Protein AF-A0A6I7YYF8-F1 (afdb_monomer_lite)

Secondary structure (DSSP, 8-state):
--PPPPEEEETTSPPPTTSSS-HHHHHHHHHHTTTEETTEE-S-HHHHHHHTS-SEEEEETTTTEEEEE-SSSEEETTEEEEEPTTS-EEEEETTTTEEEEE--S--

Foldseek 3Di:
DDFDDKDKDAQAPQDDPPPVRRPPQSVLLCLLQQQDHPNDGRDHSVRSVQQQDFPDFQQDPVVRDTFTHGNVWTDDPQKIWDADPVGWIWIHHNVRSMIITGDDPGD

pLDDT: mean 81.82, std 19.12, range [29.28, 97.44]

Radius of gyration: 14.43 Å; chains: 1; bounding box: 35×24×40 Å

Sequence (107 aa):
MSAMAGFLARGADAPQPNSGRAPVALVQSVLACGGTLHGTRLLSRAGCDLARQEQFSGEDRILGTPMRWGLGYGLFDSLYGWGGWGGSLVVIDPASRMTVAYVTHQM

Structure (mmCIF, N/CA/C/O backbone):
data_AF-A0A6I7YYF8-F1
#
_entry.id   AF-A0A6I7YYF8-F1
#
loop_
_atom_site.group_PDB
_atom_site.id
_atom_site.type_symbol
_atom_site.label_atom_id
_atom_site.label_alt_id
_atom_site.label_comp_id
_atom_site.label_asym_id
_atom_site.label_entity_id
_atom_site.label_seq_id
_atom_site.pdbx_PDB_ins_code
_atom_site.Cartn_x
_atom_site.Cartn_y
_atom_site.Cartn_z
_atom_site.occupancy
_atom_site.B_iso_or_equiv
_atom_site.auth_seq_id
_atom_site.auth_comp_id
_atom_site.auth_asym_id
_atom_site.auth_atom_id
_atom_site.pdbx_PDB_model_num
ATOM 1 N N . MET A 1 1 ? 24.047 -15.856 8.643 1.00 31.50 1 MET A N 1
ATOM 2 C CA . MET A 1 1 ? 22.807 -15.800 7.837 1.00 31.50 1 MET A CA 1
ATOM 3 C C . MET A 1 1 ? 21.653 -15.494 8.776 1.00 31.50 1 MET A C 1
ATOM 5 O O . MET A 1 1 ? 21.200 -16.395 9.463 1.00 31.50 1 MET A O 1
ATOM 9 N N . SER A 1 2 ? 21.249 -14.230 8.900 1.00 29.28 2 SER A N 1
ATOM 10 C CA . SER A 1 2 ? 20.095 -13.852 9.726 1.00 29.28 2 SER A CA 1
ATOM 11 C C . SER A 1 2 ? 19.137 -13.050 8.854 1.00 29.28 2 SER A C 1
ATOM 13 O O . SER A 1 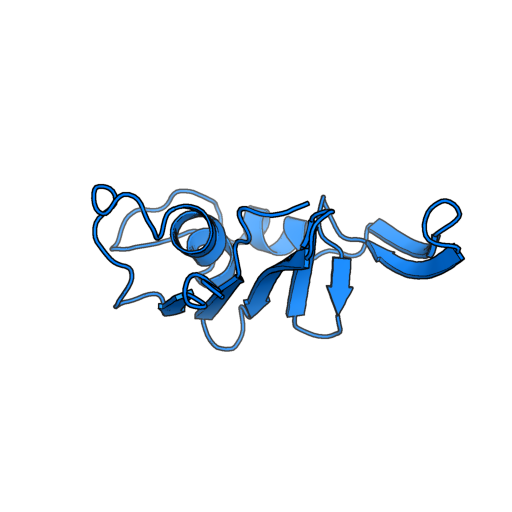2 ? 19.274 -11.839 8.716 1.00 29.28 2 SER A O 1
ATOM 15 N N . ALA A 1 3 ? 18.225 -13.753 8.185 1.00 32.22 3 ALA A N 1
ATOM 16 C CA . ALA A 1 3 ? 17.026 -13.141 7.635 1.00 32.22 3 ALA A CA 1
ATOM 17 C C . ALA A 1 3 ? 16.072 -12.934 8.816 1.00 32.22 3 ALA A C 1
ATOM 19 O O . ALA A 1 3 ? 15.691 -13.906 9.471 1.00 32.22 3 ALA A O 1
ATOM 20 N N . MET A 1 4 ? 15.728 -11.687 9.139 1.00 38.75 4 MET A N 1
ATOM 21 C CA . MET A 1 4 ? 14.710 -11.441 10.156 1.00 38.75 4 MET A CA 1
ATOM 22 C C . MET A 1 4 ? 13.327 -11.666 9.533 1.00 38.75 4 MET A C 1
ATOM 24 O O . MET A 1 4 ? 13.052 -11.214 8.425 1.00 38.75 4 MET A O 1
ATOM 28 N N . ALA A 1 5 ? 12.512 -12.454 10.234 1.00 40.25 5 ALA A N 1
ATOM 29 C CA . ALA A 1 5 ? 11.280 -13.075 9.763 1.00 40.25 5 ALA A CA 1
ATOM 30 C C . ALA A 1 5 ? 10.293 -12.109 9.083 1.00 40.25 5 ALA A C 1
ATOM 32 O O . ALA A 1 5 ? 10.048 -11.007 9.571 1.00 40.25 5 ALA A O 1
ATOM 33 N N . GLY A 1 6 ? 9.683 -12.577 7.987 1.00 44.47 6 GLY A N 1
ATOM 34 C CA . GLY A 1 6 ? 8.511 -11.939 7.397 1.00 44.47 6 GLY A CA 1
ATOM 35 C C . GLY A 1 6 ? 7.374 -11.888 8.416 1.00 44.47 6 GLY A C 1
ATOM 36 O O . GLY A 1 6 ? 7.067 -12.888 9.066 1.00 44.47 6 GLY A O 1
ATOM 37 N N . PHE A 1 7 ? 6.780 -10.712 8.583 1.00 54.72 7 PHE A N 1
ATOM 38 C CA . PHE A 1 7 ? 5.723 -10.476 9.555 1.00 54.72 7 PHE A CA 1
ATOM 39 C C . PHE A 1 7 ? 4.384 -10.297 8.835 1.00 54.72 7 PHE A C 1
ATOM 41 O O . PHE A 1 7 ? 4.274 -9.492 7.909 1.00 54.72 7 PHE A O 1
ATOM 48 N N . LEU A 1 8 ? 3.386 -11.071 9.266 1.00 52.75 8 LEU A N 1
ATOM 49 C CA . LEU A 1 8 ? 2.028 -11.088 8.732 1.00 52.75 8 LEU A CA 1
ATOM 50 C C . LEU A 1 8 ? 1.087 -10.471 9.766 1.00 52.75 8 LEU A C 1
ATOM 52 O O . LEU A 1 8 ? 0.878 -11.039 10.835 1.00 52.75 8 LEU A O 1
ATOM 56 N N . ALA A 1 9 ? 0.515 -9.316 9.444 1.00 58.19 9 ALA A N 1
ATOM 57 C CA . ALA A 1 9 ? -0.539 -8.703 10.242 1.00 58.19 9 ALA A CA 1
ATOM 58 C C . ALA A 1 9 ? -1.891 -8.968 9.572 1.00 58.19 9 ALA A C 1
ATOM 60 O O . ALA A 1 9 ? -2.106 -8.579 8.422 1.00 58.19 9 ALA A O 1
ATOM 61 N N . ARG A 1 10 ? -2.805 -9.616 10.299 1.00 54.31 10 ARG A N 1
ATOM 62 C CA . ARG A 1 10 ? -4.240 -9.653 9.984 1.00 54.31 10 ARG A CA 1
ATOM 63 C C . ARG A 1 10 ? -4.965 -8.776 10.990 1.00 54.31 10 ARG A C 1
ATOM 65 O O . ARG A 1 10 ? -4.621 -8.806 12.163 1.00 54.31 10 ARG A O 1
ATOM 72 N N . GLY A 1 11 ? -5.958 -8.008 10.546 1.00 54.44 11 GLY A N 1
ATOM 73 C CA . GLY A 1 11 ? -6.532 -6.895 11.320 1.00 54.44 11 GLY A CA 1
ATOM 74 C C . GLY A 1 11 ? -6.960 -7.153 12.777 1.00 54.44 11 GLY A C 1
ATOM 75 O O . GLY A 1 11 ? -7.034 -6.197 13.543 1.00 54.44 11 GLY A O 1
ATOM 76 N N . ALA A 1 12 ? -7.234 -8.400 13.179 1.00 50.12 12 ALA A N 1
ATOM 77 C CA . ALA A 1 12 ? -7.555 -8.757 14.566 1.00 50.12 12 ALA A CA 1
ATOM 78 C C . ALA A 1 12 ? -6.334 -9.200 15.404 1.00 50.12 12 ALA A C 1
ATOM 80 O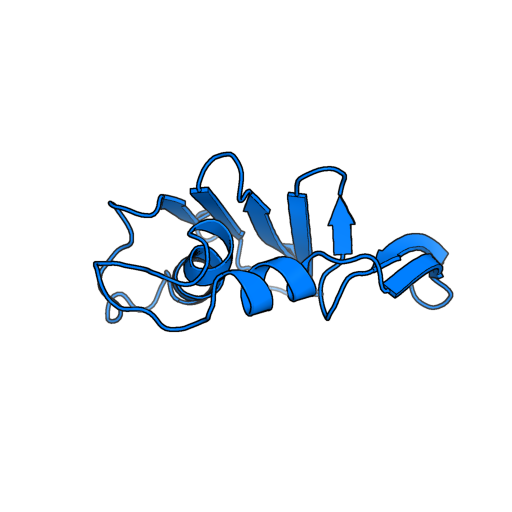 O . ALA A 1 12 ? -6.349 -9.023 16.618 1.00 50.12 12 ALA A O 1
ATOM 81 N N . ASP A 1 13 ? -5.271 -9.693 14.763 1.00 55.31 13 ASP A N 1
ATOM 82 C CA . ASP A 1 13 ? -4.111 -10.345 15.397 1.00 55.31 13 ASP A CA 1
ATOM 83 C C . ASP A 1 13 ? -2.835 -9.487 15.333 1.00 55.31 13 ASP A C 1
ATOM 85 O O . ASP A 1 13 ? -1.717 -9.977 15.499 1.00 55.31 13 ASP A O 1
ATOM 89 N N . ALA A 1 14 ? -2.979 -8.193 15.047 1.00 54.56 14 ALA A N 1
ATOM 90 C CA . ALA A 1 14 ? -1.855 -7.271 15.047 1.00 54.56 14 ALA A CA 1
ATOM 91 C C . ALA A 1 14 ? -1.238 -7.175 16.472 1.00 54.56 14 ALA A C 1
ATOM 93 O O . ALA A 1 14 ? -1.957 -6.958 17.448 1.00 54.56 14 ALA A O 1
ATOM 94 N N . PRO A 1 15 ? 0.083 -7.383 16.635 1.00 47.06 15 PRO A N 1
ATOM 95 C CA . PRO A 1 15 ? 0.746 -7.385 17.931 1.00 47.06 15 PRO A CA 1
ATOM 96 C C . PRO A 1 15 ? 0.861 -5.972 18.506 1.00 47.06 15 PRO A C 1
ATOM 98 O O . PRO A 1 15 ? 0.906 -4.977 17.782 1.00 47.06 15 PRO A O 1
ATOM 101 N N . GLN A 1 16 ? 0.972 -5.902 19.834 1.00 49.03 16 GLN A N 1
ATOM 102 C CA . GLN A 1 16 ? 1.107 -4.654 20.583 1.00 49.03 16 GLN A CA 1
ATOM 103 C C . GLN A 1 16 ? 2.319 -3.815 20.102 1.00 49.03 16 GLN A C 1
ATOM 105 O O . GLN A 1 16 ? 3.382 -4.375 19.790 1.00 49.03 16 GLN A O 1
ATOM 110 N N . PRO A 1 17 ? 2.196 -2.470 20.086 1.00 43.72 17 PRO A N 1
ATOM 111 C CA . PRO A 1 17 ? 3.134 -1.541 19.437 1.00 43.72 17 PRO A CA 1
ATOM 112 C C . PRO A 1 17 ? 4.554 -1.498 20.037 1.00 43.72 17 PRO A C 1
ATOM 114 O O . PRO A 1 17 ? 5.442 -0.866 19.473 1.00 43.72 17 PRO A O 1
ATOM 117 N N . ASN A 1 18 ? 4.806 -2.181 21.154 1.00 43.88 18 ASN A N 1
ATOM 118 C CA . ASN A 1 18 ? 6.049 -2.135 21.933 1.00 43.88 18 ASN A CA 1
ATOM 119 C C . ASN A 1 18 ? 6.976 -3.358 21.753 1.00 43.88 18 ASN A C 1
ATOM 121 O O . ASN A 1 18 ? 7.934 -3.519 22.503 1.00 43.88 18 ASN A O 1
ATOM 125 N N . SER A 1 19 ? 6.750 -4.204 20.746 1.00 46.38 19 SER A N 1
ATOM 126 C CA . SER A 1 19 ? 7.554 -5.418 20.498 1.00 46.38 19 SER A CA 1
ATOM 127 C C . SER A 1 19 ? 8.823 -5.202 19.644 1.00 46.38 19 SER A C 1
ATOM 129 O O . SER A 1 19 ? 9.536 -6.156 19.340 1.00 46.38 19 SER A O 1
ATOM 131 N N . GLY A 1 20 ? 9.139 -3.962 19.245 1.00 45.94 20 GLY A N 1
ATOM 132 C CA . GLY A 1 20 ? 10.404 -3.575 18.588 1.00 45.94 20 GLY A CA 1
ATOM 133 C C . GLY A 1 20 ? 10.684 -4.178 17.200 1.00 45.94 20 GLY A C 1
ATOM 134 O O . GLY A 1 20 ? 11.706 -3.863 16.599 1.00 45.94 20 GLY A O 1
ATOM 135 N N . ARG A 1 21 ? 9.812 -5.054 16.679 1.00 50.44 21 ARG A N 1
ATOM 136 C CA . ARG A 1 21 ? 10.092 -5.892 15.493 1.00 50.44 21 ARG A CA 1
ATOM 137 C C . ARG A 1 21 ? 8.949 -5.996 14.473 1.00 50.44 21 ARG A C 1
ATOM 139 O O . ARG A 1 21 ? 9.129 -6.611 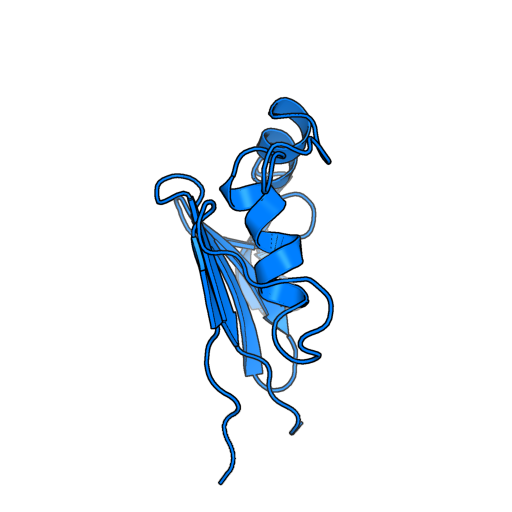13.431 1.00 50.44 21 ARG A O 1
ATOM 146 N N . ALA A 1 22 ? 7.807 -5.359 14.731 1.00 58.47 22 ALA A N 1
ATOM 147 C CA . ALA A 1 22 ? 6.613 -5.386 13.880 1.00 58.47 22 ALA A CA 1
ATOM 148 C C . ALA A 1 22 ? 6.099 -4.022 13.337 1.00 58.47 22 ALA A C 1
ATOM 150 O O . ALA A 1 22 ? 5.008 -4.013 12.762 1.00 58.47 22 ALA A O 1
ATOM 151 N N . PRO A 1 23 ? 6.785 -2.861 13.478 1.00 73.62 23 PRO A N 1
ATOM 152 C CA . PRO A 1 23 ? 6.122 -1.573 13.266 1.00 73.62 23 PRO A CA 1
ATOM 153 C C . PRO A 1 23 ? 5.701 -1.340 11.811 1.00 73.62 23 PRO A C 1
ATOM 155 O O . PRO A 1 23 ? 4.639 -0.776 11.586 1.00 73.62 23 PRO A O 1
ATOM 158 N N . VAL A 1 24 ? 6.468 -1.811 10.818 1.00 84.00 24 VAL A N 1
ATOM 159 C CA . VAL A 1 24 ? 6.147 -1.557 9.402 1.00 84.00 24 VAL A CA 1
ATOM 160 C C . VAL A 1 24 ? 4.851 -2.252 8.993 1.00 84.00 24 VAL A C 1
ATOM 162 O O . VAL A 1 24 ? 3.926 -1.577 8.553 1.00 84.00 24 VAL A O 1
ATOM 165 N N . ALA A 1 25 ? 4.736 -3.575 9.168 1.00 87.81 25 ALA A N 1
ATOM 166 C CA . ALA A 1 25 ? 3.497 -4.256 8.786 1.00 87.81 25 ALA A CA 1
ATOM 167 C C . ALA A 1 25 ? 2.324 -3.862 9.694 1.00 87.81 25 ALA A C 1
ATOM 169 O O . ALA A 1 25 ? 1.199 -3.805 9.211 1.00 87.81 25 ALA A O 1
ATOM 170 N N . LEU A 1 26 ? 2.567 -3.530 10.969 1.00 86.88 26 LEU A N 1
ATOM 171 C CA . LEU A 1 26 ? 1.524 -3.015 11.858 1.00 86.88 26 LEU A CA 1
ATOM 172 C C . LEU A 1 26 ? 0.952 -1.689 11.336 1.00 86.88 26 LEU A C 1
ATOM 174 O O . LEU A 1 26 ? -0.256 -1.574 11.148 1.00 86.88 26 LEU A O 1
ATOM 178 N N . VAL A 1 27 ? 1.812 -0.713 11.038 1.00 89.38 27 VAL A N 1
ATOM 179 C CA . VAL A 1 27 ? 1.397 0.590 10.493 1.00 89.38 27 VAL A CA 1
ATOM 180 C C . VAL A 1 27 ? 0.700 0.412 9.146 1.00 89.38 27 VAL A C 1
ATOM 182 O O . VAL A 1 27 ? -0.359 0.987 8.914 1.00 89.38 27 VAL A O 1
ATOM 185 N N . GLN A 1 28 ? 1.248 -0.431 8.275 1.00 92.88 28 GLN A N 1
ATOM 186 C CA . GLN A 1 28 ? 0.702 -0.656 6.938 1.00 92.88 28 GLN A CA 1
ATOM 187 C C . GLN A 1 28 ? -0.611 -1.464 6.960 1.00 92.88 28 GLN A C 1
ATOM 189 O O . GLN A 1 28 ? -1.477 -1.257 6.108 1.00 92.88 28 GLN A O 1
ATOM 194 N N . SER A 1 29 ? -0.849 -2.279 7.997 1.00 91.88 29 SER A N 1
ATOM 195 C CA . SER A 1 29 ? -2.119 -3.0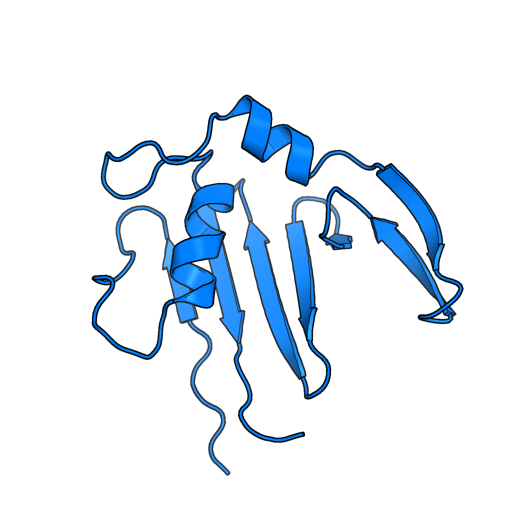01 8.187 1.00 91.88 29 SER A CA 1
ATOM 196 C C . SER A 1 29 ? -3.324 -2.080 8.375 1.00 91.88 29 SER A C 1
ATOM 198 O O . SER A 1 29 ? -4.451 -2.481 8.079 1.00 91.88 29 SER A O 1
ATOM 200 N N . VAL A 1 30 ? -3.103 -0.823 8.780 1.00 93.50 30 VAL A N 1
ATOM 201 C CA . VAL A 1 30 ? -4.148 0.207 8.832 1.00 93.50 30 VAL A CA 1
ATOM 202 C C . VAL A 1 30 ? -4.780 0.390 7.453 1.00 93.50 30 VAL A C 1
ATOM 204 O O . VAL A 1 30 ? -6.004 0.463 7.352 1.00 93.50 30 VAL A O 1
ATOM 207 N N . LEU A 1 31 ? -3.975 0.401 6.387 1.00 94.38 31 LEU A N 1
ATOM 208 C CA . LEU A 1 31 ? -4.467 0.522 5.015 1.00 94.38 31 LEU A CA 1
ATOM 209 C C . LEU A 1 31 ? -5.193 -0.754 4.563 1.00 94.38 31 LEU A C 1
ATOM 211 O O . LEU A 1 31 ? -6.283 -0.663 3.994 1.00 94.38 31 LEU A O 1
ATOM 215 N N . ALA A 1 32 ? -4.665 -1.936 4.906 1.00 93.50 32 ALA A N 1
ATOM 216 C CA . ALA A 1 32 ? -5.332 -3.216 4.636 1.00 93.50 32 ALA A CA 1
ATOM 217 C C . ALA A 1 32 ? -6.713 -3.315 5.311 1.00 93.50 32 ALA A C 1
ATOM 219 O O . ALA A 1 32 ? -7.641 -3.908 4.766 1.00 93.50 32 ALA A O 1
ATOM 220 N N . CYS A 1 33 ? -6.859 -2.719 6.497 1.00 94.06 33 CYS A N 1
ATOM 221 C CA . CYS A 1 33 ? -8.079 -2.763 7.301 1.00 94.06 33 CYS A CA 1
ATOM 222 C C . CYS A 1 33 ? -9.013 -1.559 7.074 1.00 94.06 33 CYS A C 1
ATOM 224 O O . CYS A 1 33 ? -9.950 -1.346 7.846 1.00 94.06 33 CYS A O 1
ATOM 226 N N . GLY A 1 34 ? -8.794 -0.758 6.025 1.00 93.00 34 GLY A N 1
ATOM 227 C CA . GLY A 1 34 ? -9.671 0.372 5.688 1.00 93.00 34 GLY A CA 1
ATOM 228 C C . GLY A 1 34 ? -9.638 1.513 6.714 1.00 93.00 34 GLY A C 1
ATOM 229 O O . GLY A 1 34 ? -10.655 2.177 6.960 1.00 93.00 34 GLY A O 1
ATOM 230 N N . GLY A 1 35 ? -8.481 1.713 7.340 1.00 93.06 35 GLY A N 1
ATOM 231 C CA . GLY A 1 35 ? -8.184 2.838 8.219 1.00 93.06 35 GLY A CA 1
ATOM 232 C C . GLY A 1 35 ? -8.488 2.608 9.696 1.00 93.06 35 GLY A C 1
ATOM 233 O O . GLY A 1 35 ? -8.328 3.535 10.490 1.00 93.06 35 GLY A O 1
ATOM 234 N N . THR A 1 36 ? -8.916 1.403 10.083 1.00 92.44 36 THR A N 1
ATOM 235 C CA . THR A 1 36 ? -9.203 1.047 11.479 1.00 92.44 36 THR A CA 1
ATOM 236 C C . THR A 1 36 ? -8.423 -0.185 11.898 1.00 92.44 36 THR A C 1
ATOM 238 O O . THR A 1 36 ? -8.467 -1.206 11.220 1.00 92.44 36 THR A O 1
ATOM 241 N N . LEU A 1 37 ? -7.764 -0.098 13.049 1.00 87.75 37 LEU A N 1
ATOM 242 C CA . LEU A 1 37 ? -7.040 -1.202 13.668 1.00 87.75 37 LEU A CA 1
ATOM 243 C C . LEU A 1 37 ? -7.383 -1.238 15.162 1.00 87.75 37 LEU A C 1
ATOM 245 O O . LEU A 1 37 ? -7.454 -0.187 15.797 1.00 87.75 37 LEU A O 1
ATOM 249 N N . HIS A 1 38 ? -7.660 -2.425 15.711 1.00 85.31 38 HIS A N 1
ATOM 250 C CA . HIS A 1 38 ? -8.059 -2.620 17.118 1.00 85.31 38 HIS A CA 1
ATOM 251 C C . HIS A 1 38 ? -9.145 -1.641 17.614 1.00 85.31 38 HIS A C 1
ATOM 253 O O . HIS A 1 38 ? -9.043 -1.060 18.691 1.00 85.31 38 HIS A O 1
ATOM 259 N N . GLY A 1 39 ? -10.175 -1.397 16.795 1.00 86.69 39 GLY A N 1
ATOM 260 C CA . GLY A 1 39 ? -11.278 -0.485 17.132 1.00 86.69 39 GLY A CA 1
ATOM 261 C C . GLY A 1 39 ? -10.946 1.011 17.043 1.00 86.69 39 GLY A C 1
ATOM 262 O O . GLY A 1 39 ? -11.854 1.834 17.123 1.00 86.69 39 GLY A O 1
ATOM 263 N N . THR A 1 40 ? -9.687 1.383 16.801 1.00 91.25 40 THR A N 1
ATOM 264 C CA . THR A 1 40 ? -9.263 2.780 16.638 1.00 91.25 40 THR A CA 1
ATOM 265 C C . THR A 1 40 ? -9.226 3.154 15.162 1.00 91.25 40 THR A C 1
ATOM 267 O O . THR A 1 40 ? -8.585 2.477 14.356 1.00 91.25 40 THR A O 1
ATOM 270 N N . ARG A 1 41 ? -9.905 4.242 14.781 1.00 93.00 41 ARG A N 1
ATOM 271 C CA . ARG A 1 41 ? -9.835 4.792 13.420 1.00 93.00 41 ARG A CA 1
ATOM 272 C C . ARG A 1 41 ? -8.690 5.795 13.309 1.00 93.00 41 ARG A C 1
ATOM 274 O O . ARG A 1 41 ? -8.723 6.835 13.952 1.00 93.00 41 ARG A O 1
ATOM 281 N N . LEU A 1 42 ? -7.723 5.478 12.454 1.00 94.44 42 LEU A N 1
ATOM 282 C CA . LEU A 1 42 ? -6.563 6.317 12.151 1.00 94.44 42 LEU A CA 1
ATOM 283 C C . LEU A 1 42 ? -6.712 7.031 10.802 1.00 94.44 42 LEU A C 1
ATOM 285 O O . LEU A 1 42 ? -6.258 8.159 10.654 1.00 94.44 42 LEU A O 1
ATOM 289 N N . LEU A 1 43 ? -7.376 6.394 9.832 1.00 94.31 43 LEU A N 1
ATOM 290 C CA . LEU A 1 43 ? -7.659 6.965 8.513 1.00 94.31 43 LEU A CA 1
ATOM 291 C C . LEU A 1 43 ? -9.129 6.752 8.136 1.00 94.31 43 LEU A C 1
ATOM 293 O O . LEU A 1 43 ? -9.787 5.793 8.562 1.00 94.31 43 LEU A O 1
ATOM 297 N N . SER A 1 44 ? -9.675 7.650 7.319 1.00 95.25 44 SER A N 1
ATOM 298 C CA . SER A 1 44 ? -10.974 7.411 6.689 1.00 95.25 44 SER A CA 1
ATOM 299 C C . SER A 1 44 ? -10.834 6.321 5.624 1.00 95.25 44 SER A C 1
ATOM 301 O O . SER A 1 44 ? -9.786 6.188 4.990 1.00 95.25 44 SER A O 1
ATOM 303 N N . ARG A 1 45 ? -11.904 5.554 5.388 1.00 92.94 45 ARG A N 1
ATOM 304 C CA . ARG A 1 45 ? -11.897 4.538 4.326 1.00 92.94 45 ARG A CA 1
ATOM 305 C C . ARG A 1 45 ? -11.620 5.158 2.954 1.00 92.94 45 ARG A C 1
ATOM 307 O O . ARG A 1 45 ? -10.824 4.618 2.201 1.00 92.94 45 ARG A O 1
ATOM 314 N N . ALA A 1 46 ? -12.211 6.326 2.690 1.00 94.88 46 ALA A N 1
ATOM 315 C CA . ALA A 1 46 ? -11.962 7.094 1.474 1.00 94.88 46 ALA A CA 1
ATOM 316 C C . ALA A 1 46 ? -10.477 7.470 1.321 1.00 94.88 46 ALA A C 1
ATOM 318 O O . ALA A 1 46 ? -9.927 7.335 0.236 1.00 94.88 46 ALA A O 1
ATOM 319 N N . GLY A 1 47 ? -9.804 7.867 2.407 1.00 93.31 47 GLY A N 1
ATOM 320 C CA . GLY A 1 47 ? -8.365 8.141 2.391 1.00 93.31 47 GLY A CA 1
ATOM 321 C C . GLY A 1 47 ? -7.529 6.904 2.054 1.00 93.31 47 GLY A C 1
ATOM 322 O O . GLY A 1 47 ? -6.599 6.990 1.258 1.00 93.31 47 GLY A O 1
ATOM 323 N N . CYS A 1 48 ? -7.886 5.737 2.596 1.00 93.75 48 CYS A N 1
ATOM 324 C CA . CYS A 1 48 ? -7.236 4.476 2.225 1.00 93.75 48 CYS A CA 1
ATOM 325 C C . CYS A 1 48 ? -7.483 4.104 0.755 1.00 93.75 48 CYS A C 1
ATOM 327 O O . CYS A 1 48 ? -6.578 3.615 0.085 1.00 93.75 48 CYS A O 1
ATOM 329 N N . ASP A 1 49 ? -8.691 4.347 0.242 1.00 92.62 49 ASP A N 1
ATOM 330 C CA . ASP A 1 49 ? -9.039 4.069 -1.152 1.00 92.62 49 ASP A CA 1
ATOM 331 C C . ASP A 1 49 ? -8.280 4.982 -2.134 1.00 92.62 49 ASP A C 1
ATOM 333 O O . ASP A 1 49 ? -7.880 4.517 -3.201 1.00 92.62 49 ASP A O 1
ATOM 337 N N . LEU A 1 50 ? -7.993 6.233 -1.754 1.00 93.12 50 LEU A N 1
ATOM 338 C CA . LEU A 1 50 ? -7.142 7.135 -2.541 1.00 93.12 50 LEU A CA 1
ATOM 339 C C . LEU A 1 50 ? -5.700 6.622 -2.663 1.00 93.12 50 LEU A C 1
ATOM 341 O O . LEU A 1 50 ? -5.096 6.758 -3.723 1.00 93.12 50 LEU A O 1
ATOM 345 N N . ALA A 1 51 ? -5.148 5.989 -1.621 1.00 90.62 51 ALA A N 1
ATOM 346 C CA . ALA A 1 51 ? -3.766 5.496 -1.640 1.00 90.62 51 ALA A CA 1
ATOM 347 C C . ALA A 1 51 ? -3.506 4.484 -2.772 1.00 90.62 51 ALA A C 1
ATOM 349 O O . ALA A 1 51 ? -2.424 4.466 -3.361 1.00 90.62 51 ALA A O 1
ATOM 350 N N . ARG A 1 52 ? -4.521 3.681 -3.107 1.00 90.56 52 ARG A N 1
ATOM 351 C CA . ARG A 1 52 ? -4.481 2.665 -4.172 1.00 90.56 52 ARG A CA 1
ATOM 352 C C . ARG A 1 52 ? -5.065 3.140 -5.506 1.00 90.56 52 ARG A C 1
ATOM 354 O O . ARG A 1 52 ? -5.188 2.338 -6.429 1.00 90.56 52 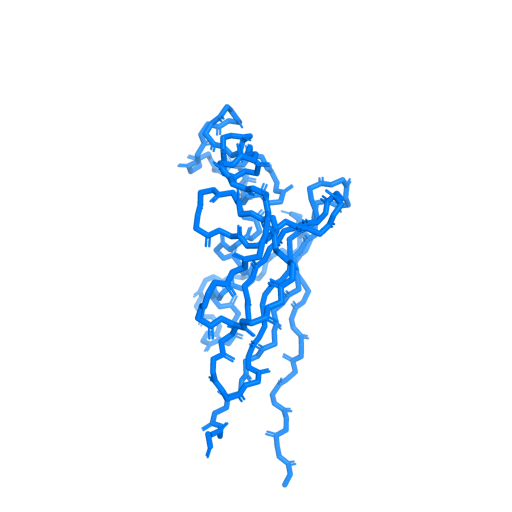ARG A O 1
ATOM 361 N N . GLN A 1 53 ? -5.476 4.404 -5.606 1.00 94.62 53 GLN A N 1
ATOM 362 C CA . GLN A 1 53 ? -5.952 4.970 -6.863 1.00 94.62 53 GLN A CA 1
ATOM 363 C C . GLN A 1 53 ? -4.759 5.214 -7.784 1.00 94.62 53 GLN A C 1
ATOM 365 O O . GLN A 1 53 ? -3.838 5.942 -7.416 1.00 94.62 53 GLN A O 1
ATOM 370 N N . GLU A 1 54 ? -4.799 4.639 -8.984 1.00 96.56 54 GLU A N 1
ATOM 371 C CA . GLU A 1 54 ? -3.769 4.843 -10.001 1.00 96.56 54 GLU A CA 1
ATOM 372 C C . GLU A 1 54 ? -3.582 6.335 -10.306 1.00 96.56 54 GLU A C 1
ATOM 374 O O . GLU A 1 54 ? -4.527 7.036 -10.662 1.00 96.56 54 GLU A O 1
ATOM 379 N N . GLN A 1 55 ? -2.351 6.802 -10.126 1.00 96.12 55 GLN A N 1
ATOM 380 C CA . GLN A 1 55 ? -1.882 8.143 -10.468 1.00 96.12 55 GLN A CA 1
ATOM 381 C C . GLN A 1 55 ? -1.054 8.126 -11.756 1.00 96.12 55 GLN A C 1
ATOM 383 O O . GLN A 1 55 ? -1.003 9.119 -12.476 1.00 96.12 55 GLN A O 1
ATOM 388 N N . PHE A 1 56 ? -0.391 7.003 -12.041 1.00 96.19 56 PHE A N 1
ATOM 389 C CA . PHE A 1 56 ? 0.433 6.823 -13.229 1.00 96.19 56 PHE A CA 1
ATOM 390 C C . PHE A 1 56 ? 0.475 5.353 -13.651 1.00 96.19 56 PHE A C 1
ATOM 392 O O . PHE A 1 56 ? 0.508 4.459 -12.806 1.00 96.19 56 PHE A O 1
ATOM 399 N N . SER A 1 57 ? 0.538 5.121 -14.960 1.00 96.94 57 SER A N 1
ATOM 400 C CA . SER A 1 57 ? 0.747 3.814 -15.576 1.00 96.94 57 SER A CA 1
ATOM 401 C C . SER A 1 57 ? 1.630 3.987 -16.807 1.00 96.94 57 SER A C 1
ATOM 403 O O . SER A 1 57 ? 1.303 4.768 -17.702 1.00 96.94 57 SER A O 1
ATOM 405 N N . GLY A 1 58 ? 2.772 3.305 -16.836 1.00 96.75 58 GLY A N 1
ATOM 406 C CA . GLY A 1 58 ? 3.731 3.422 -17.929 1.00 96.75 58 GLY A CA 1
ATOM 407 C C . GLY A 1 58 ? 5.136 3.001 -17.524 1.00 96.75 58 GLY A C 1
ATOM 408 O O . GLY A 1 58 ? 5.348 2.409 -16.471 1.00 96.75 58 GLY A O 1
ATOM 409 N N . GLU A 1 59 ? 6.109 3.302 -18.375 1.00 97.44 59 GLU A N 1
ATOM 410 C CA . GLU A 1 59 ? 7.512 3.024 -18.086 1.00 97.44 59 GLU A CA 1
ATOM 411 C C . GLU A 1 59 ? 8.040 3.983 -17.011 1.00 97.44 59 GLU A C 1
ATOM 413 O O . GLU A 1 59 ? 8.059 5.205 -17.197 1.00 97.44 59 GLU A O 1
ATOM 418 N N . ASP A 1 60 ? 8.472 3.428 -15.879 1.00 94.81 60 ASP A N 1
ATOM 419 C CA . ASP A 1 60 ? 9.196 4.195 -14.877 1.00 94.81 60 ASP A CA 1
ATOM 420 C C . ASP A 1 60 ? 10.625 4.429 -15.370 1.00 94.81 60 ASP A C 1
ATOM 422 O O . ASP A 1 60 ? 11.387 3.488 -15.572 1.00 94.81 60 ASP A O 1
ATOM 426 N N . ARG A 1 61 ? 10.999 5.693 -15.570 1.00 94.94 61 ARG A N 1
ATOM 427 C CA . ARG A 1 61 ? 12.302 6.050 -16.154 1.00 94.94 61 ARG A CA 1
ATOM 428 C C . ARG A 1 61 ? 13.488 5.792 -15.228 1.00 94.94 61 ARG A C 1
ATOM 430 O O . ARG A 1 61 ? 14.615 5.751 -15.709 1.00 94.94 61 ARG A O 1
ATOM 437 N N . ILE A 1 62 ? 13.259 5.682 -13.920 1.00 92.69 62 ILE A N 1
ATOM 438 C CA . ILE A 1 62 ? 14.322 5.428 -12.942 1.00 92.69 62 ILE A CA 1
ATOM 439 C C . ILE A 1 62 ? 14.532 3.920 -12.804 1.00 92.69 62 ILE A C 1
ATOM 441 O O . ILE A 1 62 ? 15.671 3.461 -12.770 1.00 92.69 62 ILE A O 1
ATOM 445 N N . LEU A 1 63 ? 13.443 3.150 -12.750 1.00 90.62 63 LEU A N 1
ATOM 446 C CA . LEU A 1 63 ? 13.495 1.691 -12.635 1.00 90.62 63 LEU A CA 1
ATOM 447 C C . LEU A 1 63 ? 13.660 0.978 -13.989 1.00 90.62 63 LEU A C 1
ATOM 449 O O . LEU A 1 63 ? 14.034 -0.191 -14.007 1.00 90.62 63 LEU A O 1
ATOM 453 N N . GLY A 1 64 ? 13.383 1.655 -15.107 1.00 94.56 64 GLY A N 1
ATOM 454 C CA . GLY A 1 64 ? 13.488 1.112 -16.466 1.00 94.56 64 GLY A CA 1
ATOM 455 C C . GLY A 1 64 ? 12.485 -0.005 -16.771 1.00 94.56 64 GLY A C 1
ATOM 456 O O . GLY A 1 64 ? 12.758 -0.865 -17.604 1.00 94.56 64 GLY A O 1
ATOM 457 N N . THR A 1 65 ? 11.355 -0.047 -16.061 1.00 93.75 65 THR A N 1
ATOM 458 C CA . THR A 1 65 ? 10.357 -1.122 -16.170 1.00 93.75 65 THR A CA 1
ATOM 459 C C . THR A 1 65 ? 8.935 -0.554 -16.156 1.00 93.75 65 THR A C 1
ATOM 461 O O . THR A 1 65 ? 8.708 0.497 -15.545 1.00 93.75 65 THR A O 1
ATOM 464 N N . PRO A 1 66 ? 7.951 -1.214 -16.798 1.00 95.31 66 PRO A N 1
ATOM 465 C CA . PRO A 1 66 ? 6.551 -0.834 -16.673 1.00 95.31 66 PRO A CA 1
ATOM 466 C C . PRO A 1 66 ? 6.081 -0.906 -15.218 1.00 95.31 66 PRO A C 1
ATOM 468 O O . PRO A 1 66 ? 6.184 -1.947 -14.569 1.00 95.31 66 PRO A O 1
ATOM 471 N N . MET A 1 67 ? 5.538 0.201 -14.724 1.00 95.75 67 MET A N 1
ATOM 472 C CA . MET A 1 67 ? 5.019 0.343 -13.370 1.00 95.75 67 MET A CA 1
ATOM 473 C C . MET A 1 67 ? 3.658 1.029 -13.380 1.00 95.75 67 MET A C 1
ATOM 475 O O . MET A 1 67 ? 3.347 1.865 -14.231 1.00 95.75 67 MET A O 1
ATOM 479 N N . ARG A 1 68 ? 2.859 0.697 -12.367 1.00 97.00 68 ARG A N 1
ATOM 480 C CA . ARG A 1 68 ? 1.642 1.419 -12.005 1.00 97.00 68 ARG A CA 1
ATOM 481 C C . ARG A 1 68 ? 1.845 2.009 -10.620 1.00 97.00 68 ARG A C 1
ATOM 483 O O . ARG A 1 68 ? 2.181 1.278 -9.690 1.00 97.00 68 ARG A O 1
ATOM 490 N N . TRP A 1 69 ? 1.656 3.314 -10.482 1.00 96.62 69 TRP A N 1
ATOM 491 C CA . TRP A 1 69 ? 1.860 4.036 -9.230 1.00 96.62 69 TRP A CA 1
ATOM 492 C C . TRP A 1 69 ? 0.530 4.543 -8.688 1.00 96.62 69 TRP A C 1
ATOM 494 O O . TRP A 1 69 ? -0.247 5.163 -9.412 1.00 96.62 69 TRP A O 1
ATOM 504 N N . GLY A 1 70 ? 0.279 4.285 -7.407 1.00 95.56 70 GLY A N 1
ATOM 505 C CA . GLY A 1 70 ? -0.713 4.987 -6.602 1.00 95.56 70 GLY A CA 1
ATOM 506 C C . GLY A 1 70 ? -0.081 6.171 -5.870 1.00 95.56 70 GLY A C 1
ATOM 507 O O . GLY A 1 70 ? 0.979 6.670 -6.255 1.00 95.56 70 GLY A O 1
ATOM 508 N N . LEU A 1 71 ? -0.687 6.604 -4.765 1.00 94.31 71 LEU A N 1
ATOM 509 C CA . LEU A 1 71 ? -0.091 7.640 -3.916 1.00 94.31 71 LEU A CA 1
ATOM 510 C C . LEU A 1 71 ? 0.979 7.020 -3.009 1.00 94.31 71 LEU A C 1
ATOM 512 O O . LEU A 1 71 ? 0.690 6.558 -1.907 1.00 94.31 71 LEU A O 1
ATOM 516 N N . GLY A 1 72 ? 2.223 7.008 -3.494 1.00 90.56 72 GLY A N 1
ATOM 517 C CA . GLY A 1 72 ? 3.394 6.535 -2.746 1.00 90.56 72 GLY A CA 1
ATOM 518 C C . GLY A 1 72 ? 3.608 5.016 -2.745 1.00 90.56 72 GLY A C 1
ATOM 519 O O . GLY A 1 72 ? 4.532 4.547 -2.087 1.00 90.56 72 GLY A O 1
ATOM 520 N N . TYR A 1 73 ? 2.797 4.253 -3.485 1.00 95.50 73 TYR A N 1
ATOM 521 C CA . TYR A 1 73 ? 2.900 2.792 -3.585 1.00 95.50 73 TYR A CA 1
ATOM 522 C C . TYR A 1 73 ? 2.894 2.321 -5.034 1.00 95.50 73 TYR A C 1
ATOM 524 O O . TYR A 1 73 ? 2.189 2.886 -5.872 1.00 95.50 73 TYR A O 1
ATOM 532 N N . GLY A 1 74 ? 3.625 1.242 -5.308 1.00 96.25 74 GLY A N 1
ATOM 533 C CA . GLY A 1 74 ? 3.464 0.469 -6.537 1.00 96.25 74 GLY A CA 1
ATOM 534 C C . GLY A 1 74 ? 2.181 -0.353 -6.469 1.00 96.25 74 GLY A C 1
ATOM 535 O O . GLY A 1 74 ? 1.856 -0.899 -5.412 1.00 96.25 74 GLY A O 1
ATOM 536 N N . LEU A 1 75 ? 1.448 -0.417 -7.577 1.00 96.50 75 LEU A N 1
ATOM 537 C CA . LEU A 1 75 ? 0.200 -1.164 -7.710 1.00 96.50 75 LEU A CA 1
ATOM 538 C C . LEU A 1 75 ? 0.455 -2.476 -8.457 1.00 96.50 75 LEU A C 1
ATOM 540 O O . LEU A 1 75 ? 1.017 -2.481 -9.552 1.00 96.50 75 LEU A O 1
ATOM 544 N N . PHE A 1 76 ? -0.011 -3.578 -7.876 1.00 93.50 76 PHE A N 1
ATOM 545 C CA . PHE A 1 76 ? 0.139 -4.940 -8.384 1.00 93.50 76 PHE A CA 1
ATOM 546 C C . PHE A 1 76 ? -1.238 -5.617 -8.361 1.00 93.50 76 PHE A C 1
ATOM 548 O O . PHE A 1 76 ? -1.603 -6.297 -7.402 1.00 93.50 76 PHE A O 1
ATOM 555 N N . ASP A 1 77 ? -2.039 -5.371 -9.396 1.00 89.62 77 ASP A N 1
ATOM 556 C CA . ASP A 1 77 ? -3.448 -5.776 -9.477 1.00 89.62 77 ASP A CA 1
ATOM 557 C C . ASP A 1 77 ? -4.281 -5.310 -8.271 1.00 89.62 77 ASP A C 1
ATOM 559 O O . ASP A 1 77 ? -4.587 -4.122 -8.151 1.00 89.62 77 ASP A O 1
ATOM 563 N N . SER A 1 78 ? -4.674 -6.229 -7.386 1.00 90.19 78 SER A N 1
ATOM 564 C CA . SER A 1 78 ? -5.425 -5.933 -6.160 1.00 90.19 78 SER A CA 1
ATOM 565 C C . SER A 1 78 ? -4.533 -5.593 -4.963 1.00 90.19 78 SER A C 1
ATOM 567 O O . SER A 1 78 ? -5.044 -5.187 -3.917 1.00 90.19 78 SER A O 1
ATOM 569 N N . LEU A 1 79 ? -3.221 -5.783 -5.101 1.00 94.75 79 LEU A N 1
ATOM 570 C CA . LEU A 1 79 ? -2.213 -5.533 -4.080 1.00 94.75 79 LEU A CA 1
ATOM 571 C C . LEU A 1 79 ? -1.511 -4.204 -4.345 1.00 94.75 79 LEU A C 1
ATOM 573 O O . LEU A 1 79 ? -1.455 -3.709 -5.469 1.00 94.75 79 LEU A O 1
ATOM 577 N N . TYR A 1 80 ? -0.921 -3.637 -3.304 1.00 96.12 80 TYR A N 1
ATOM 578 C CA . TYR A 1 80 ? -0.007 -2.511 -3.451 1.00 96.12 80 TYR A CA 1
ATOM 579 C C . TYR A 1 80 ? 1.060 -2.548 -2.369 1.00 96.12 80 TYR A C 1
ATOM 581 O O . TYR A 1 80 ? 0.903 -3.202 -1.337 1.00 96.12 80 TYR A O 1
ATOM 589 N N . GLY A 1 81 ? 2.182 -1.889 -2.620 1.00 94.75 81 GLY A N 1
ATOM 590 C CA . GLY A 1 81 ? 3.331 -2.017 -1.742 1.00 94.75 81 GLY A CA 1
ATOM 591 C C . GLY A 1 81 ? 4.544 -1.231 -2.199 1.00 94.75 81 GLY A C 1
ATOM 592 O O . GLY A 1 81 ? 4.480 -0.435 -3.136 1.00 94.75 81 GLY A O 1
ATOM 593 N N . TRP A 1 82 ? 5.657 -1.459 -1.512 1.00 93.50 82 TRP A N 1
ATOM 594 C CA . TRP A 1 82 ? 6.930 -0.828 -1.831 1.00 93.50 82 TRP A CA 1
ATOM 595 C C . TRP A 1 82 ? 8.101 -1.758 -1.524 1.00 93.50 82 TRP A C 1
ATOM 597 O O . TRP A 1 82 ? 8.125 -2.416 -0.480 1.00 93.50 82 TRP A O 1
ATOM 607 N N . GLY A 1 83 ? 9.077 -1.780 -2.433 1.00 90.31 83 GLY A N 1
ATOM 608 C CA . GLY A 1 83 ? 10.362 -2.448 -2.258 1.00 90.31 83 GLY A CA 1
ATOM 609 C C . GLY A 1 83 ? 11.444 -1.438 -1.887 1.00 90.31 83 GLY A C 1
ATOM 610 O O . GLY A 1 83 ? 11.705 -0.494 -2.629 1.00 90.31 83 GLY A O 1
ATOM 611 N N . GLY A 1 84 ? 12.072 -1.627 -0.733 1.00 86.00 84 GLY A N 1
ATOM 612 C CA . GLY A 1 84 ? 13.228 -0.849 -0.307 1.00 86.00 84 GLY A CA 1
ATOM 613 C C . GLY A 1 84 ? 14.521 -1.368 -0.933 1.00 86.00 84 GLY A C 1
ATOM 614 O O . GLY A 1 84 ? 14.711 -2.573 -1.114 1.00 86.00 84 GLY A O 1
ATOM 615 N N . TRP A 1 85 ? 15.447 -0.451 -1.202 1.00 79.75 85 TRP A N 1
ATOM 616 C CA . TRP A 1 85 ? 16.826 -0.805 -1.527 1.00 79.75 85 TRP A CA 1
ATOM 617 C C . TRP A 1 85 ? 17.439 -1.641 -0.390 1.00 79.75 85 TRP A C 1
ATOM 619 O O . TRP A 1 85 ? 17.198 -1.363 0.783 1.00 79.75 85 TRP A O 1
ATOM 629 N N . GLY A 1 86 ? 18.172 -2.704 -0.737 1.00 82.12 86 GLY A N 1
ATOM 630 C CA . GLY A 1 86 ? 18.654 -3.710 0.225 1.00 82.12 86 GLY A CA 1
ATOM 631 C C . GLY A 1 86 ? 17.706 -4.902 0.437 1.00 82.12 86 GLY A C 1
ATOM 632 O O . GLY A 1 86 ? 17.958 -5.746 1.294 1.00 82.12 86 GLY A O 1
ATOM 633 N N . GLY A 1 87 ? 16.614 -5.000 -0.332 1.00 85.12 87 GLY A N 1
ATOM 634 C CA . GLY A 1 87 ? 15.753 -6.192 -0.379 1.00 85.12 87 GLY A CA 1
ATOM 635 C C . GLY A 1 87 ? 14.624 -6.227 0.652 1.00 85.12 87 GLY A C 1
ATOM 636 O O . GLY A 1 87 ? 13.959 -7.251 0.792 1.00 85.12 87 GLY A O 1
ATOM 637 N N . SER A 1 88 ? 14.382 -5.125 1.364 1.00 88.00 88 SER A N 1
ATOM 638 C CA . SER A 1 88 ? 13.191 -4.985 2.208 1.00 88.00 88 SER A CA 1
ATOM 639 C C . SER A 1 88 ? 11.935 -4.809 1.348 1.00 88.00 88 SER A C 1
ATOM 641 O O . SER A 1 88 ? 11.988 -4.211 0.277 1.00 88.00 88 SER A O 1
ATOM 643 N N . LEU A 1 89 ? 10.788 -5.296 1.809 1.00 90.50 89 LEU A N 1
ATOM 644 C CA . LEU A 1 89 ? 9.534 -5.267 1.055 1.00 90.50 89 LEU A CA 1
ATOM 645 C C . LEU A 1 89 ? 8.343 -5.110 1.997 1.00 90.50 89 LEU A C 1
ATOM 647 O O . LEU A 1 89 ? 8.310 -5.709 3.071 1.00 90.50 89 LEU A O 1
ATOM 651 N N . VAL A 1 90 ? 7.328 -4.369 1.562 1.00 92.88 90 VAL A N 1
ATOM 652 C CA . VAL A 1 90 ? 5.994 -4.412 2.163 1.00 92.88 90 VAL A CA 1
ATOM 653 C C . VAL A 1 90 ? 4.926 -4.559 1.088 1.00 92.88 90 VAL A C 1
ATOM 655 O O . VAL A 1 90 ? 4.988 -3.891 0.058 1.00 92.88 90 VAL A O 1
ATOM 658 N N . VAL A 1 91 ? 3.951 -5.431 1.339 1.00 94.25 91 VAL A N 1
ATOM 659 C CA . VAL A 1 91 ? 2.800 -5.690 0.466 1.00 94.25 91 VAL A CA 1
ATOM 660 C C . VAL A 1 91 ? 1.522 -5.667 1.293 1.00 94.25 91 VAL A C 1
ATOM 662 O O . VAL A 1 91 ? 1.458 -6.225 2.392 1.00 94.25 91 VAL A O 1
ATOM 665 N N . ILE A 1 92 ? 0.501 -5.017 0.749 1.00 95.19 92 ILE A N 1
ATOM 666 C CA . ILE A 1 92 ? -0.782 -4.757 1.388 1.00 95.19 92 ILE A CA 1
ATOM 667 C C . ILE A 1 92 ? -1.880 -5.375 0.525 1.00 95.19 92 ILE A C 1
ATOM 669 O O . ILE A 1 92 ? -1.988 -5.082 -0.666 1.00 95.19 92 ILE A O 1
ATOM 673 N N . ASP A 1 93 ? -2.704 -6.215 1.150 1.00 94.19 93 ASP A N 1
ATOM 674 C CA . ASP A 1 93 ? -3.879 -6.852 0.560 1.00 94.19 93 ASP A CA 1
ATOM 675 C C . ASP A 1 93 ? -5.144 -6.422 1.325 1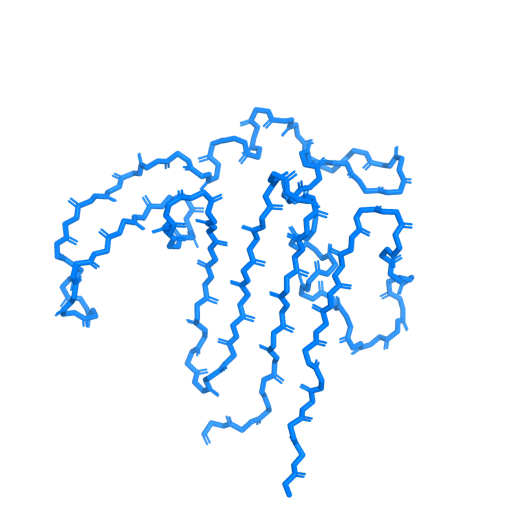.00 94.19 93 ASP A C 1
ATOM 677 O O . ASP A 1 93 ? -5.459 -6.980 2.387 1.00 94.19 93 ASP A O 1
ATOM 681 N N . PRO A 1 94 ? -5.903 -5.440 0.810 1.00 91.88 94 PRO A N 1
ATOM 682 C CA . PRO A 1 94 ? -7.163 -5.034 1.423 1.00 91.88 94 PRO A CA 1
ATOM 683 C C . PRO A 1 94 ? -8.252 -6.107 1.366 1.00 91.88 94 PRO A C 1
ATOM 685 O O . PRO A 1 94 ? -9.111 -6.136 2.248 1.00 91.88 94 PRO A O 1
ATOM 688 N N . ALA A 1 95 ? -8.246 -6.978 0.351 1.00 91.75 95 ALA A N 1
ATOM 689 C CA . ALA A 1 95 ? -9.275 -8.005 0.189 1.00 91.75 95 ALA A CA 1
ATOM 690 C C . ALA A 1 95 ? -9.165 -9.050 1.307 1.00 91.75 95 ALA A C 1
ATOM 692 O O . ALA A 1 95 ? -10.165 -9.395 1.940 1.00 91.75 95 ALA A O 1
ATOM 693 N N . SER A 1 96 ? -7.938 -9.466 1.626 1.00 91.00 96 SER A N 1
ATOM 694 C CA . SER A 1 96 ? -7.660 -10.386 2.738 1.00 91.00 96 SER A CA 1
ATOM 695 C C . SER A 1 96 ? -7.468 -9.687 4.089 1.00 91.00 96 SER A C 1
ATOM 697 O O . SER A 1 96 ? -7.246 -10.368 5.094 1.00 91.00 96 SER A O 1
ATOM 699 N N . ARG A 1 97 ? -7.537 -8.345 4.139 1.00 91.44 97 ARG A N 1
ATOM 700 C CA . ARG A 1 97 ? -7.188 -7.512 5.311 1.00 91.44 97 ARG A CA 1
ATOM 701 C C . ARG A 1 97 ? -5.841 -7.913 5.912 1.00 91.44 97 ARG A C 1
ATOM 703 O O . ARG A 1 97 ? -5.719 -8.152 7.118 1.00 91.44 97 ARG A O 1
ATOM 710 N N . MET A 1 98 ? -4.853 -8.042 5.033 1.00 90.88 98 MET A N 1
ATOM 711 C CA . MET A 1 98 ? -3.553 -8.613 5.338 1.00 90.88 98 MET A CA 1
ATOM 712 C C . MET A 1 98 ? -2.428 -7.684 4.896 1.00 90.88 98 MET A C 1
ATOM 714 O O . MET A 1 98 ? -2.505 -7.001 3.875 1.00 90.88 98 MET A O 1
ATOM 718 N N . THR A 1 99 ? -1.349 -7.679 5.665 1.00 92.00 99 THR A N 1
ATOM 719 C CA . THR A 1 99 ? -0.104 -7.012 5.288 1.00 92.00 99 THR A CA 1
ATOM 720 C C . THR A 1 99 ? 1.064 -7.921 5.594 1.00 92.00 99 THR A C 1
ATOM 722 O O . THR A 1 99 ? 1.116 -8.526 6.666 1.00 92.00 99 THR A O 1
ATOM 725 N N . VAL A 1 100 ? 2.000 -7.992 4.653 1.00 90.62 100 VAL A N 1
ATOM 726 C CA . VAL A 1 100 ? 3.259 -8.716 4.804 1.00 90.62 100 VAL A CA 1
ATOM 727 C C . VAL A 1 100 ? 4.395 -7.717 4.693 1.00 90.62 100 VAL A C 1
ATOM 729 O O . VAL A 1 100 ? 4.467 -6.979 3.713 1.00 90.62 100 VAL A O 1
ATOM 732 N N . ALA A 1 101 ? 5.285 -7.699 5.682 1.00 89.50 101 ALA A N 1
ATOM 733 C CA . ALA A 1 101 ? 6.530 -6.945 5.602 1.00 89.50 101 ALA A CA 1
ATOM 734 C C . ALA A 1 101 ? 7.733 -7.859 5.833 1.00 89.50 101 ALA A C 1
ATOM 736 O O . ALA A 1 101 ? 7.724 -8.709 6.724 1.00 89.50 101 ALA A O 1
ATOM 737 N N . TYR A 1 102 ? 8.777 -7.639 5.047 1.00 86.69 102 TYR A N 1
ATOM 738 C CA . TYR A 1 102 ? 10.087 -8.250 5.180 1.00 86.69 102 TYR A CA 1
ATOM 739 C C . TYR A 1 102 ? 11.119 -7.131 5.309 1.00 86.69 102 TYR A C 1
ATOM 741 O O . TYR A 1 102 ? 11.168 -6.234 4.468 1.00 86.69 102 TYR A O 1
ATOM 749 N N . VAL A 1 103 ? 11.909 -7.153 6.383 1.00 84.12 103 VAL A N 1
ATOM 750 C CA . VAL A 1 103 ? 12.887 -6.101 6.682 1.00 84.12 103 VAL A CA 1
ATOM 751 C C . VAL A 1 103 ? 14.270 -6.723 6.786 1.00 84.12 103 VAL A C 1
ATOM 753 O O . VAL A 1 103 ? 14.507 -7.625 7.592 1.00 84.12 103 VAL A O 1
ATOM 756 N N . THR A 1 104 ? 15.187 -6.216 5.972 1.00 78.88 104 THR A N 1
ATOM 757 C CA . THR A 1 104 ? 16.598 -6.590 5.970 1.00 78.88 104 THR A CA 1
ATOM 758 C C . THR A 1 104 ? 17.409 -5.542 6.728 1.00 78.88 104 THR A C 1
ATOM 760 O O . THR A 1 104 ? 17.085 -4.359 6.739 1.00 78.88 104 THR A O 1
ATOM 763 N N . HIS A 1 105 ? 18.475 -5.981 7.394 1.00 74.69 105 HIS A N 1
ATOM 764 C CA . HIS A 1 105 ? 19.464 -5.088 8.015 1.00 74.69 105 HIS A CA 1
ATOM 765 C C . HIS A 1 105 ? 20.743 -4.984 7.163 1.00 74.69 105 HIS A C 1
ATOM 767 O O . HIS A 1 105 ? 21.686 -4.284 7.515 1.00 74.69 105 HIS A O 1
ATOM 773 N N . GLN A 1 106 ? 20.823 -5.724 6.058 1.00 59.03 106 GLN A N 1
ATOM 774 C CA . GLN A 1 106 ? 22.013 -5.758 5.215 1.00 59.03 106 GLN A CA 1
ATOM 775 C C . GLN A 1 106 ? 21.701 -5.097 3.878 1.00 59.03 106 GLN A C 1
ATOM 777 O O . GLN A 1 106 ? 20.697 -5.435 3.251 1.00 59.03 106 GLN A O 1
ATOM 782 N N . MET A 1 107 ? 22.557 -4.146 3.507 1.00 55.66 107 MET A N 1
ATOM 783 C CA . MET A 1 107 ? 22.645 -3.551 2.176 1.00 55.66 107 MET A CA 1
ATOM 784 C C . MET A 1 107 ? 23.899 -4.063 1.483 1.00 55.66 107 MET A C 1
ATOM 786 O O . MET A 1 107 ? 24.898 -4.293 2.205 1.00 55.66 107 MET A O 1
#